Protein AF-A0A1V4JHA8-F1 (afdb_monomer_lite)

Sequence (174 aa):
MGDTGNPGGDGDMVVALGKPLSVELGPGLLGSIFDGIQRPLRDIARDTGGIYIPRGTNVPALPRHLDWDFVPSKDIRVGSHITGGDIYGTVMENSLLQHRIMVPPRSRGTVTYVAPPGHYSVTDVVLELEFQGQAEQLTMLQVWPVRQTRPVAEKLPACHPLLTGQRVLDALFP

Structure (mmCIF, N/CA/C/O backbone):
data_AF-A0A1V4JHA8-F1
#
_entry.id   AF-A0A1V4JHA8-F1
#
loop_
_atom_site.group_PDB
_atom_site.id
_atom_site.type_symbol
_atom_site.label_atom_id
_atom_site.label_alt_id
_atom_site.label_comp_id
_atom_site.label_asym_id
_atom_site.label_entity_id
_atom_site.label_seq_id
_atom_site.pdbx_PDB_ins_code
_atom_site.Cartn_x
_atom_site.Cartn_y
_atom_site.Cartn_z
_atom_site.occupancy
_atom_site.B_iso_or_equiv
_atom_site.auth_seq_id
_atom_site.auth_comp_id
_atom_site.auth_asym_id
_atom_site.auth_atom_id
_atom_site.pdbx_PDB_model_num
ATOM 1 N N . MET A 1 1 ? 17.314 8.139 -8.901 1.00 60.97 1 MET A N 1
ATOM 2 C CA . MET A 1 1 ? 18.390 7.133 -9.038 1.00 60.97 1 MET A CA 1
ATOM 3 C C . MET A 1 1 ? 18.604 6.821 -10.525 1.00 60.97 1 MET A C 1
ATOM 5 O O . MET A 1 1 ? 18.491 5.679 -10.940 1.00 60.97 1 MET A O 1
ATOM 9 N N . GLY A 1 2 ? 18.795 7.850 -11.355 1.00 59.22 2 GLY A N 1
ATOM 10 C CA . GLY A 1 2 ? 19.054 7.679 -12.789 1.00 59.22 2 GLY A CA 1
ATOM 11 C C . GLY A 1 2 ? 20.551 7.775 -13.064 1.00 59.22 2 GLY A C 1
ATOM 12 O O . GLY A 1 2 ? 21.283 8.303 -12.231 1.00 59.22 2 GLY A O 1
ATOM 13 N N . ASP A 1 3 ? 20.989 7.275 -14.214 1.00 52.69 3 ASP A N 1
ATOM 14 C CA . ASP A 1 3 ? 22.347 7.503 -14.709 1.00 52.69 3 ASP A CA 1
ATOM 15 C C . ASP A 1 3 ? 22.555 9.003 -14.977 1.00 52.69 3 ASP A C 1
ATOM 17 O O . ASP A 1 3 ? 21.743 9.631 -15.663 1.00 52.69 3 ASP A O 1
ATOM 21 N N . THR A 1 4 ? 23.616 9.574 -14.406 1.00 57.19 4 THR A N 1
ATOM 22 C CA . THR A 1 4 ? 23.928 11.006 -14.483 1.00 57.19 4 THR A CA 1
ATOM 23 C C . THR A 1 4 ? 24.362 11.445 -15.877 1.00 57.19 4 THR A C 1
ATOM 25 O O . THR A 1 4 ? 24.299 12.635 -16.165 1.00 57.19 4 THR A O 1
ATOM 28 N N . GLY A 1 5 ? 24.756 10.523 -16.767 1.00 63.41 5 GLY A N 1
ATOM 29 C CA . GLY A 1 5 ? 25.225 10.882 -18.109 1.00 63.41 5 GLY A CA 1
ATOM 30 C C . GLY A 1 5 ? 26.301 11.978 -18.089 1.00 63.41 5 GLY A C 1
ATOM 31 O O . GLY A 1 5 ? 27.098 12.037 -17.159 1.00 63.41 5 GLY A O 1
ATOM 32 N N . ASN A 1 6 ? 26.312 12.844 -19.109 1.00 53.62 6 ASN A N 1
ATOM 33 C CA . ASN A 1 6 ? 27.055 14.105 -19.071 1.00 53.62 6 ASN A CA 1
ATOM 34 C C . ASN A 1 6 ? 26.196 15.122 -18.294 1.00 53.62 6 ASN A C 1
ATOM 36 O O . ASN A 1 6 ? 25.199 15.574 -18.868 1.00 53.62 6 ASN A O 1
ATOM 40 N N . PRO A 1 7 ? 26.489 15.431 -17.014 1.00 55.44 7 PRO A N 1
ATOM 41 C CA . PRO A 1 7 ? 25.735 16.443 -16.285 1.00 55.44 7 PRO A CA 1
ATOM 42 C C . PRO A 1 7 ? 25.867 17.760 -17.051 1.00 55.44 7 PRO A C 1
ATOM 44 O O . PRO A 1 7 ? 26.970 18.161 -17.430 1.00 55.44 7 PRO A O 1
ATOM 47 N N . GLY A 1 8 ? 24.738 18.379 -17.373 1.00 50.88 8 GLY A N 1
ATOM 48 C CA . GLY A 1 8 ? 24.686 19.571 -18.204 1.00 50.88 8 GLY A CA 1
ATOM 49 C C . GLY A 1 8 ? 25.181 20.795 -17.446 1.00 50.88 8 GLY A C 1
ATOM 50 O O . GLY A 1 8 ? 24.378 21.630 -17.074 1.00 50.88 8 GLY A O 1
ATOM 51 N N . GLY A 1 9 ? 26.497 20.926 -17.270 1.00 59.56 9 GLY A N 1
ATOM 52 C CA . GLY A 1 9 ? 27.160 22.150 -16.811 1.00 59.56 9 GLY A CA 1
ATOM 53 C C . GLY A 1 9 ? 26.904 22.558 -15.352 1.00 59.56 9 GLY A C 1
ATOM 54 O O . GLY A 1 9 ? 25.972 22.109 -14.687 1.00 59.56 9 GLY A O 1
ATOM 55 N N . ASP A 1 10 ? 27.765 23.443 -14.849 1.00 57.38 10 ASP A N 1
ATOM 56 C CA . ASP A 1 10 ? 27.577 24.142 -13.575 1.00 57.38 10 ASP A CA 1
ATOM 57 C C . ASP A 1 10 ? 26.269 24.962 -13.631 1.00 57.38 10 ASP A C 1
ATOM 59 O O . ASP A 1 10 ? 26.246 26.067 -14.172 1.00 57.38 10 ASP A O 1
ATOM 63 N N . GLY A 1 11 ? 25.152 24.417 -13.131 1.00 68.25 11 GLY A N 1
ATOM 64 C CA . GLY A 1 11 ? 23.856 25.11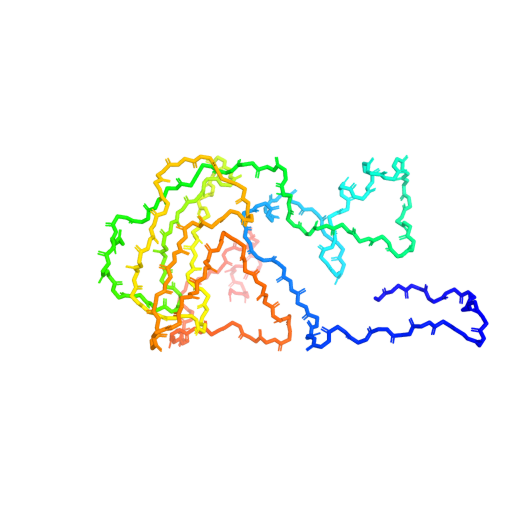3 -13.164 1.00 68.25 1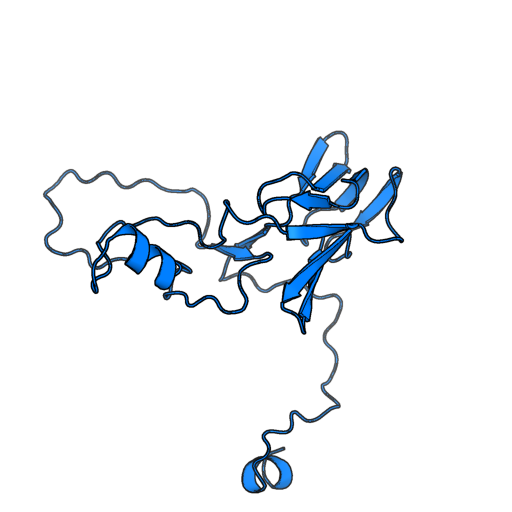1 GLY A CA 1
ATOM 65 C C . GLY A 1 11 ? 22.593 24.279 -12.915 1.00 68.25 11 GLY A C 1
ATOM 66 O O . GLY A 1 11 ? 21.532 24.866 -12.702 1.00 68.25 11 GLY A O 1
ATOM 67 N N . ASP A 1 12 ? 22.666 22.945 -12.908 1.00 74.06 12 ASP A N 1
ATOM 68 C CA . ASP A 1 12 ? 21.483 22.103 -12.678 1.00 74.06 12 ASP A CA 1
ATOM 69 C C . ASP A 1 12 ? 20.892 22.285 -11.262 1.00 74.06 12 ASP A C 1
ATOM 71 O O . ASP A 1 12 ? 21.564 22.110 -10.241 1.00 74.06 12 ASP A O 1
ATOM 75 N N . MET A 1 13 ? 19.598 22.622 -11.191 1.00 76.12 13 MET A N 1
ATOM 76 C CA . MET A 1 13 ? 18.896 22.847 -9.924 1.00 76.12 13 MET A CA 1
ATOM 77 C C . MET A 1 13 ? 18.574 21.531 -9.210 1.00 76.12 13 MET A C 1
ATOM 79 O O . MET A 1 13 ? 17.835 20.686 -9.716 1.00 76.12 13 MET A O 1
ATOM 83 N N . VAL A 1 14 ? 19.051 21.400 -7.972 1.00 79.31 14 VAL A N 1
ATOM 84 C CA . VAL A 1 14 ? 18.710 20.281 -7.087 1.00 79.31 14 VAL A CA 1
ATOM 85 C C . VAL A 1 14 ? 17.553 20.683 -6.176 1.00 79.31 14 VAL A C 1
ATOM 87 O O . VAL A 1 14 ? 17.687 21.577 -5.342 1.00 79.31 14 VAL A O 1
ATOM 90 N N . VAL A 1 15 ? 16.416 19.995 -6.304 1.00 81.19 15 VAL A N 1
ATOM 91 C CA . VAL A 1 15 ? 15.232 20.224 -5.461 1.00 81.19 15 VAL A CA 1
ATOM 92 C C . VAL A 1 15 ? 15.145 19.150 -4.379 1.00 81.19 15 VAL A C 1
ATOM 94 O O . VAL A 1 15 ? 15.009 17.960 -4.670 1.00 81.19 15 VAL A O 1
ATOM 97 N N . ALA A 1 16 ? 15.188 19.565 -3.113 1.00 81.56 16 ALA A N 1
ATOM 98 C CA . ALA A 1 16 ? 14.964 18.671 -1.983 1.00 81.56 16 ALA A CA 1
ATOM 99 C C . ALA A 1 16 ? 13.457 18.443 -1.771 1.00 81.56 16 ALA A C 1
ATOM 101 O O . ALA A 1 16 ? 12.715 19.372 -1.472 1.00 81.56 16 ALA A O 1
ATOM 102 N N . LEU A 1 17 ? 13.005 17.191 -1.876 1.00 80.50 17 LEU A N 1
ATOM 103 C CA . LEU A 1 17 ? 11.587 16.826 -1.724 1.00 80.50 17 LEU A CA 1
ATOM 104 C C . LEU A 1 17 ? 11.098 16.797 -0.262 1.00 80.50 17 LEU A C 1
ATOM 106 O O . LEU A 1 17 ? 9.916 16.565 -0.026 1.00 80.50 17 LEU A O 1
ATOM 110 N N . GLY A 1 18 ? 11.992 16.956 0.722 1.00 83.75 18 GLY A N 1
ATOM 111 C CA . GLY A 1 18 ? 11.655 16.979 2.155 1.00 83.75 18 GLY A CA 1
ATOM 112 C C . GLY A 1 18 ? 11.130 15.659 2.741 1.00 83.75 18 GLY A C 1
ATOM 113 O O . GLY A 1 18 ? 10.851 15.587 3.934 1.00 83.75 18 GLY A O 1
ATOM 114 N N . LYS A 1 19 ? 11.015 14.603 1.929 1.00 85.31 19 LYS A N 1
ATOM 115 C CA . LYS A 1 19 ? 10.531 13.274 2.321 1.00 85.31 19 LYS A CA 1
ATOM 116 C C . LYS A 1 19 ? 11.512 12.181 1.888 1.00 85.31 19 LYS A C 1
ATOM 118 O O . LYS A 1 19 ? 12.148 12.321 0.840 1.00 85.31 19 LYS A O 1
ATOM 123 N N . PRO A 1 20 ? 11.657 11.097 2.672 1.00 90.88 20 PRO A N 1
ATOM 124 C CA 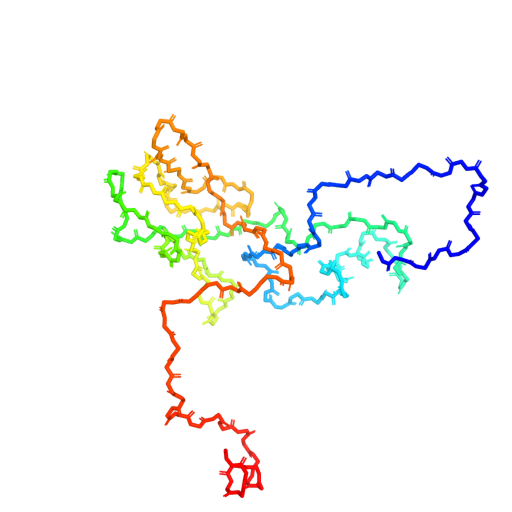. PRO A 1 20 ? 12.497 9.972 2.287 1.00 90.88 20 PRO A CA 1
ATOM 125 C C . PRO A 1 20 ? 11.920 9.251 1.064 1.00 90.88 20 PRO A C 1
ATOM 127 O O . PRO A 1 20 ? 10.732 9.374 0.748 1.00 90.88 20 PRO A O 1
ATOM 130 N N . LEU A 1 21 ? 12.754 8.432 0.416 1.00 91.75 21 LEU A N 1
ATOM 131 C CA . LEU A 1 21 ? 12.291 7.509 -0.617 1.00 91.75 21 LEU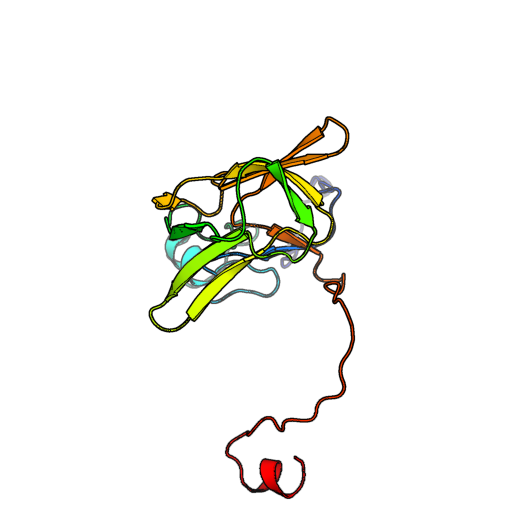 A CA 1
ATOM 132 C C . LEU A 1 21 ? 11.158 6.639 -0.054 1.00 91.75 21 LEU A C 1
ATOM 134 O O . LEU A 1 21 ? 11.324 5.955 0.961 1.00 91.75 21 LEU A O 1
ATOM 138 N N . SER A 1 22 ? 10.007 6.706 -0.710 1.00 94.00 22 SER A N 1
ATOM 139 C CA . SER A 1 22 ? 8.763 6.085 -0.271 1.00 94.00 22 SER A CA 1
ATOM 140 C C . SER A 1 22 ? 8.078 5.417 -1.454 1.00 94.00 22 SER A C 1
ATOM 142 O O . SER A 1 22 ? 8.328 5.794 -2.597 1.00 94.00 22 SER A O 1
ATOM 144 N N . VAL A 1 23 ? 7.228 4.444 -1.158 1.00 95.62 23 VAL A N 1
ATOM 145 C CA . VAL A 1 23 ? 6.427 3.701 -2.134 1.00 95.62 23 VAL A CA 1
ATOM 146 C C . VAL A 1 23 ? 4.945 3.953 -1.911 1.00 95.62 23 VAL A C 1
ATOM 148 O O . VAL A 1 23 ? 4.518 4.201 -0.782 1.00 95.62 23 VAL A O 1
ATOM 151 N N . GLU A 1 24 ? 4.169 3.883 -2.984 1.00 95.94 24 GLU A N 1
ATOM 152 C CA . GLU A 1 24 ? 2.709 3.918 -2.954 1.00 95.94 24 GLU A CA 1
ATOM 153 C C . GLU A 1 24 ? 2.173 2.501 -2.736 1.00 95.94 24 GLU A C 1
ATOM 155 O O . GLU A 1 24 ? 2.584 1.559 -3.411 1.00 95.94 24 GLU A O 1
ATOM 160 N N . LEU A 1 25 ? 1.264 2.330 -1.783 1.00 96.44 25 LEU A N 1
ATOM 161 C CA . LEU A 1 25 ? 0.607 1.061 -1.492 1.00 96.44 25 LEU A CA 1
ATOM 162 C C . LEU A 1 25 ? -0.899 1.239 -1.668 1.00 96.44 25 LEU A C 1
ATOM 164 O O . LEU A 1 25 ? -1.467 2.197 -1.145 1.00 96.44 25 LEU A O 1
ATOM 168 N N . GLY A 1 26 ? -1.535 0.308 -2.369 1.00 95.56 26 GLY A N 1
ATOM 169 C CA . GLY A 1 26 ? -2.966 0.327 -2.653 1.00 95.56 26 GLY A CA 1
ATOM 170 C C . GLY A 1 26 ? -3.328 -0.659 -3.768 1.00 95.56 26 GLY A C 1
ATOM 171 O O . GLY A 1 26 ? -2.453 -1.410 -4.217 1.00 95.56 26 GLY A O 1
ATOM 172 N N . PRO A 1 27 ? -4.594 -0.673 -4.213 1.00 95.25 27 PRO A N 1
ATOM 173 C CA . PRO A 1 27 ? -5.042 -1.486 -5.342 1.00 95.25 27 PRO A CA 1
ATOM 174 C C . PRO A 1 27 ? -4.320 -1.115 -6.648 1.00 95.25 27 PRO A C 1
ATOM 176 O O . PRO A 1 27 ? -4.099 0.064 -6.928 1.00 95.25 27 PRO A O 1
ATOM 179 N N . GLY A 1 28 ? -3.953 -2.116 -7.453 1.00 92.31 28 GLY A N 1
ATOM 180 C CA . GLY A 1 28 ? -3.229 -1.959 -8.722 1.00 92.31 28 GLY A CA 1
ATOM 181 C C . GLY A 1 28 ? -1.750 -2.361 -8.665 1.00 92.31 28 GLY A C 1
ATOM 182 O O . GLY A 1 28 ? -1.037 -2.241 -9.667 1.00 92.31 28 GLY A O 1
ATOM 183 N N . LEU A 1 29 ? -1.274 -2.855 -7.516 1.00 93.06 29 LEU A N 1
ATOM 184 C CA . LEU A 1 29 ? 0.074 -3.413 -7.383 1.00 93.06 29 LEU A CA 1
ATOM 185 C C . LEU A 1 29 ? 0.171 -4.825 -7.967 1.00 93.06 29 LEU A C 1
ATOM 187 O O . LEU A 1 29 ? 1.205 -5.186 -8.532 1.00 93.06 29 LEU A O 1
ATOM 191 N N . LEU A 1 30 ? -0.869 -5.645 -7.811 1.00 91.19 30 LEU A N 1
ATOM 192 C CA . LEU A 1 30 ? -0.837 -7.042 -8.230 1.00 91.19 30 LEU A CA 1
ATOM 193 C C . LEU A 1 30 ? -0.934 -7.152 -9.754 1.00 91.19 30 LEU A C 1
ATOM 195 O O . LEU A 1 30 ? -1.810 -6.574 -10.388 1.00 91.19 30 LEU A O 1
ATOM 199 N N . GLY A 1 31 ? -0.025 -7.927 -10.352 1.00 85.31 31 GLY A N 1
ATOM 200 C CA . GLY A 1 31 ? 0.070 -8.086 -11.810 1.00 85.31 31 GLY A CA 1
ATOM 201 C C . GLY A 1 31 ? 0.833 -6.962 -12.527 1.00 85.31 31 GLY A C 1
ATOM 202 O O . GLY A 1 31 ? 1.082 -7.068 -13.731 1.00 85.31 31 GLY A O 1
ATOM 203 N N . SER A 1 32 ? 1.251 -5.927 -11.796 1.00 91.12 32 SER A N 1
ATOM 204 C CA . SER A 1 32 ? 2.107 -4.850 -12.294 1.00 91.12 32 SER A CA 1
ATOM 205 C C . SER A 1 32 ? 3.592 -5.213 -12.165 1.00 91.12 32 SER A C 1
ATOM 207 O O . SER A 1 32 ? 4.000 -5.943 -11.262 1.00 91.12 32 SER A O 1
ATOM 209 N N . ILE A 1 33 ? 4.417 -4.709 -13.088 1.00 93.69 33 ILE A N 1
ATOM 210 C CA . ILE A 1 33 ? 5.874 -4.912 -13.091 1.00 93.69 33 ILE A CA 1
ATOM 211 C C . ILE A 1 33 ? 6.537 -3.560 -12.859 1.00 93.69 33 ILE A C 1
ATOM 213 O O . ILE A 1 33 ? 6.298 -2.620 -13.620 1.00 93.69 33 ILE A O 1
ATOM 217 N N . PHE A 1 34 ? 7.388 -3.484 -11.840 1.00 94.19 34 PHE A N 1
ATOM 218 C CA . PHE A 1 34 ? 8.019 -2.248 -11.394 1.00 94.19 34 PHE A CA 1
ATOM 219 C C . PHE A 1 34 ? 9.541 -2.290 -11.532 1.00 94.19 34 PHE A C 1
ATOM 221 O O . PHE A 1 34 ? 10.153 -3.356 -11.475 1.00 94.19 34 PHE A O 1
ATOM 228 N N . ASP A 1 35 ? 10.153 -1.116 -11.674 1.00 92.12 35 ASP A N 1
ATOM 229 C CA . ASP A 1 35 ? 11.598 -0.946 -11.513 1.00 92.12 35 ASP A CA 1
ATOM 230 C C . ASP A 1 35 ? 12.010 -0.766 -10.033 1.00 92.12 35 ASP A C 1
ATOM 232 O O . ASP A 1 35 ? 11.186 -0.797 -9.117 1.00 92.12 35 ASP A O 1
ATOM 236 N N . GLY A 1 36 ? 13.305 -0.541 -9.782 1.00 90.56 36 GLY A N 1
ATOM 237 C CA . GLY A 1 36 ? 13.856 -0.392 -8.427 1.00 90.56 36 GLY A CA 1
ATOM 238 C C . GLY A 1 36 ? 13.389 0.844 -7.641 1.00 90.56 36 GLY A C 1
ATOM 239 O O . GLY A 1 36 ? 13.735 0.970 -6.468 1.00 90.56 36 GLY A O 1
ATOM 240 N N . ILE A 1 37 ? 12.628 1.755 -8.256 1.00 90.94 37 ILE A N 1
ATOM 241 C CA . ILE A 1 37 ? 12.022 2.920 -7.592 1.00 90.94 37 ILE A CA 1
ATOM 242 C C . ILE A 1 37 ? 10.496 2.959 -7.765 1.00 90.94 37 ILE A C 1
ATOM 244 O O . ILE A 1 37 ? 9.891 4.015 -7.603 1.00 90.94 37 ILE A O 1
ATOM 248 N N . GLN A 1 38 ? 9.884 1.804 -8.044 1.00 94.19 38 GLN A N 1
ATOM 249 C CA . GLN A 1 38 ? 8.438 1.605 -8.146 1.00 94.19 38 GLN A CA 1
ATOM 250 C C . GLN A 1 38 ? 7.750 2.295 -9.338 1.00 94.19 38 GLN A C 1
ATOM 252 O O . GLN A 1 38 ? 6.575 2.645 -9.263 1.00 94.19 38 GLN A O 1
ATOM 257 N N . ARG A 1 39 ? 8.433 2.460 -10.475 1.00 93.56 39 ARG A N 1
ATOM 258 C CA . ARG A 1 39 ? 7.776 2.934 -11.704 1.00 93.56 39 ARG A CA 1
ATOM 259 C C . ARG A 1 39 ? 7.242 1.760 -12.532 1.00 93.56 39 ARG A C 1
ATOM 261 O O . ARG A 1 39 ? 7.994 0.804 -12.749 1.00 93.56 39 ARG A O 1
ATOM 268 N N . PRO A 1 40 ? 5.989 1.811 -13.014 1.00 94.50 40 PRO A N 1
ATOM 269 C CA . PRO A 1 40 ? 5.386 0.719 -13.770 1.00 94.50 40 PRO A CA 1
ATOM 270 C C . PRO A 1 40 ? 5.981 0.635 -15.181 1.00 94.50 40 PRO A C 1
ATOM 272 O O . PRO A 1 40 ? 5.798 1.519 -16.018 1.00 94.50 40 PRO A O 1
ATOM 275 N N . LEU A 1 41 ? 6.691 -0.458 -15.469 1.00 93.19 41 LEU A N 1
ATOM 276 C CA . LEU A 1 41 ? 7.426 -0.637 -16.727 1.00 93.19 41 LEU A CA 1
ATOM 277 C C . LEU A 1 41 ? 6.506 -0.709 -17.950 1.00 93.19 41 LEU A C 1
ATOM 279 O O . LEU A 1 41 ? 6.862 -0.221 -19.022 1.00 93.19 41 LEU A O 1
ATOM 283 N N . ARG A 1 42 ? 5.313 -1.294 -17.791 1.00 91.81 42 ARG A N 1
ATOM 284 C CA . ARG A 1 42 ? 4.319 -1.396 -18.870 1.00 91.81 42 ARG A CA 1
ATOM 285 C C . ARG A 1 42 ? 3.754 -0.033 -19.252 1.00 91.81 42 ARG A C 1
ATOM 287 O O . ARG A 1 42 ? 3.569 0.228 -20.438 1.00 91.81 42 ARG A O 1
ATOM 294 N N . ASP A 1 43 ? 3.516 0.823 -18.265 1.00 91.50 43 ASP A N 1
ATOM 295 C CA . ASP A 1 43 ? 2.980 2.160 -18.505 1.00 91.50 43 ASP A CA 1
ATOM 296 C C . ASP A 1 43 ? 4.053 3.049 -19.134 1.00 91.50 43 ASP A C 1
ATOM 298 O O . ASP A 1 43 ? 3.783 3.679 -20.148 1.00 91.50 43 ASP A O 1
ATOM 302 N N . ILE A 1 44 ? 5.303 2.984 -18.654 1.00 92.25 44 ILE A N 1
ATOM 303 C CA . ILE A 1 44 ? 6.430 3.680 -19.296 1.00 92.25 44 ILE A CA 1
ATOM 304 C C . ILE A 1 44 ? 6.567 3.273 -20.770 1.00 92.25 44 ILE A C 1
ATOM 306 O O . ILE A 1 44 ? 6.717 4.133 -21.637 1.00 92.25 44 ILE A O 1
ATOM 310 N N . ALA A 1 45 ? 6.525 1.972 -21.073 1.00 92.31 45 ALA A N 1
ATOM 311 C CA . ALA A 1 45 ? 6.653 1.485 -22.446 1.00 92.31 45 ALA A CA 1
ATOM 312 C C . ALA A 1 45 ? 5.504 1.982 -23.339 1.00 92.31 45 ALA A C 1
ATOM 314 O O . ALA A 1 45 ? 5.734 2.375 -24.482 1.00 92.31 45 ALA A O 1
ATOM 315 N N . ARG A 1 46 ? 4.273 2.012 -22.810 1.00 90.88 46 ARG A N 1
ATOM 316 C CA . ARG A 1 46 ? 3.097 2.519 -23.527 1.00 90.88 46 ARG A CA 1
ATOM 317 C C . ARG A 1 46 ? 3.182 4.026 -23.768 1.00 90.88 46 ARG A C 1
ATOM 319 O O . ARG A 1 46 ? 2.920 4.461 -24.883 1.00 90.88 46 ARG A O 1
ATOM 326 N N . ASP A 1 47 ? 3.571 4.793 -22.756 1.00 89.62 47 ASP A N 1
ATOM 327 C CA . ASP A 1 47 ? 3.612 6.257 -22.819 1.00 89.62 47 ASP A CA 1
ATOM 328 C C . ASP A 1 47 ? 4.746 6.760 -23.723 1.00 89.62 47 ASP A C 1
ATOM 330 O O . ASP A 1 47 ? 4.623 7.795 -24.374 1.00 89.62 47 ASP A O 1
ATOM 334 N N . THR A 1 48 ? 5.857 6.023 -23.783 1.00 89.50 48 THR A N 1
ATOM 335 C CA . THR A 1 48 ? 7.033 6.399 -24.585 1.00 89.50 48 THR A CA 1
ATOM 336 C C . THR A 1 48 ? 7.031 5.789 -25.986 1.00 89.50 48 THR A C 1
ATOM 338 O O . THR A 1 48 ? 7.759 6.267 -26.854 1.00 89.50 48 THR A O 1
ATOM 341 N N . GLY A 1 49 ? 6.244 4.731 -26.218 1.00 89.69 49 GLY A N 1
ATOM 342 C CA . GLY A 1 49 ? 6.197 3.997 -27.486 1.00 89.69 49 GLY A CA 1
ATOM 343 C C . GLY A 1 49 ? 7.503 3.276 -27.845 1.00 89.69 49 GLY A C 1
ATOM 344 O O . GLY A 1 49 ? 7.672 2.844 -28.984 1.00 89.69 49 GLY A O 1
ATOM 345 N N . GLY A 1 50 ? 8.442 3.169 -26.899 1.00 88.56 50 GLY A N 1
ATOM 346 C CA . GLY A 1 50 ? 9.785 2.641 -27.112 1.00 88.56 50 GLY A CA 1
ATOM 347 C C . GLY A 1 50 ? 10.141 1.486 -26.177 1.00 88.56 50 GLY A C 1
ATOM 348 O O . GLY A 1 50 ? 9.441 1.181 -25.216 1.00 88.56 50 GLY A O 1
ATOM 349 N N . ILE A 1 51 ? 11.277 0.847 -26.462 1.00 90.19 51 ILE A N 1
ATOM 350 C CA . ILE A 1 51 ? 11.838 -0.247 -25.646 1.00 90.19 51 ILE A CA 1
ATOM 351 C C . ILE A 1 51 ? 12.797 0.244 -24.550 1.00 90.19 51 ILE A C 1
ATOM 353 O O . ILE A 1 51 ? 13.230 -0.538 -23.706 1.00 90.19 51 ILE A O 1
ATOM 357 N N . TYR A 1 52 ? 13.156 1.529 -24.576 1.00 89.44 52 TYR A N 1
ATOM 358 C CA . TYR A 1 52 ? 14.084 2.148 -23.634 1.00 89.44 52 TYR A CA 1
ATOM 359 C C . TYR A 1 52 ? 13.329 3.012 -22.627 1.00 89.44 52 TYR A C 1
ATOM 361 O O . TYR A 1 52 ? 12.359 3.673 -22.980 1.00 89.44 52 TYR A O 1
ATOM 369 N N . ILE A 1 53 ? 13.816 3.051 -21.387 1.00 88.81 53 ILE A N 1
ATOM 370 C CA . ILE A 1 53 ? 13.279 3.917 -20.332 1.00 88.81 53 ILE A CA 1
ATOM 371 C C . ILE A 1 53 ? 13.965 5.285 -20.442 1.00 88.81 53 ILE A C 1
ATOM 373 O O . ILE A 1 53 ? 15.177 5.362 -20.205 1.00 88.81 53 ILE A O 1
ATOM 377 N N . PRO A 1 54 ? 13.244 6.373 -20.768 1.00 87.75 54 PRO A N 1
ATOM 378 C CA . PRO A 1 54 ? 13.849 7.694 -20.827 1.00 87.75 54 PRO A CA 1
ATOM 379 C C . PRO A 1 54 ? 14.328 8.154 -19.445 1.00 87.75 54 PRO A C 1
ATOM 381 O O . PRO A 1 54 ? 13.781 7.802 -18.392 1.00 87.75 54 PRO A O 1
ATOM 384 N N . ARG A 1 55 ? 15.385 8.969 -19.433 1.00 83.69 55 ARG A N 1
ATOM 385 C CA . ARG A 1 55 ? 15.867 9.591 -18.196 1.00 83.69 55 ARG A CA 1
ATOM 386 C C . ARG A 1 55 ? 14.868 10.657 -17.742 1.00 83.69 55 ARG A C 1
ATOM 388 O O . ARG A 1 55 ? 14.327 11.393 -18.558 1.00 83.69 55 ARG A O 1
ATOM 395 N N . GLY A 1 56 ? 14.628 10.733 -16.435 1.00 81.56 56 GLY A N 1
ATOM 396 C CA . GLY A 1 56 ? 13.709 11.717 -15.849 1.00 81.56 56 GLY A CA 1
ATOM 397 C C . GLY A 1 56 ? 12.219 11.373 -15.960 1.00 81.56 56 GLY A C 1
ATOM 398 O O . GLY A 1 56 ? 11.401 12.138 -15.460 1.00 81.56 56 GLY A O 1
ATOM 399 N N . THR A 1 57 ? 11.844 10.230 -16.547 1.00 85.56 57 THR A N 1
ATOM 400 C CA . THR A 1 57 ? 10.435 9.819 -16.617 1.00 85.56 57 THR A CA 1
ATOM 401 C C . THR A 1 57 ? 9.851 9.606 -15.220 1.00 85.56 57 THR A C 1
ATOM 403 O O . THR A 1 57 ? 10.368 8.800 -14.434 1.00 85.56 57 THR A O 1
ATOM 406 N N . ASN A 1 58 ? 8.749 10.306 -14.950 1.00 86.44 58 ASN A N 1
ATOM 407 C CA . ASN A 1 58 ? 7.980 10.232 -13.717 1.00 86.44 58 ASN A CA 1
ATOM 408 C C . ASN A 1 58 ? 6.552 9.768 -14.041 1.00 86.44 58 ASN A C 1
ATOM 410 O O . ASN A 1 58 ? 5.753 10.549 -14.551 1.00 86.44 58 ASN A O 1
ATOM 414 N N . VAL A 1 59 ? 6.262 8.492 -13.779 1.00 90.31 59 VAL A N 1
ATOM 415 C CA . VAL A 1 59 ? 4.929 7.888 -13.939 1.00 90.31 59 VAL A CA 1
ATOM 416 C C . VAL A 1 59 ? 4.436 7.476 -12.551 1.00 90.31 59 VAL A C 1
ATOM 418 O O . VAL A 1 59 ? 5.239 6.914 -11.797 1.00 90.31 59 VAL A O 1
ATOM 421 N N . PRO A 1 60 ? 3.163 7.737 -12.192 1.00 92.75 60 PRO A N 1
ATOM 422 C CA . PRO A 1 60 ? 2.582 7.256 -10.940 1.00 92.75 60 PRO A CA 1
ATOM 423 C C . PRO A 1 60 ? 2.739 5.740 -10.787 1.00 92.75 60 PRO A C 1
ATOM 425 O O . PRO A 1 60 ? 2.595 5.007 -11.761 1.00 92.75 60 PRO A O 1
ATOM 428 N N . ALA A 1 61 ? 3.011 5.266 -9.568 1.00 93.69 61 ALA A N 1
ATOM 429 C CA . ALA A 1 61 ? 3.166 3.834 -9.313 1.00 93.69 61 ALA A CA 1
ATOM 430 C C . ALA A 1 61 ? 1.834 3.089 -9.465 1.00 93.69 61 ALA A C 1
ATOM 432 O O . ALA A 1 61 ? 1.788 1.989 -10.010 1.00 93.69 61 ALA A O 1
ATOM 433 N N . LEU A 1 62 ? 0.750 3.707 -8.992 1.00 94.44 62 LEU A N 1
ATOM 434 C CA . LEU A 1 62 ? -0.600 3.168 -9.102 1.00 94.44 62 LEU A CA 1
ATOM 435 C C . LEU A 1 62 ? -1.407 3.887 -10.191 1.00 94.44 62 LEU A C 1
ATOM 437 O O . LEU A 1 62 ? -1.341 5.120 -10.286 1.00 94.44 62 LEU A O 1
ATOM 441 N N . PRO A 1 63 ? -2.193 3.147 -10.995 1.00 91.69 63 PRO A N 1
ATOM 442 C CA . PRO A 1 63 ? -2.975 3.718 -12.082 1.00 91.69 63 PRO A CA 1
ATOM 443 C C . PRO A 1 63 ? -4.114 4.579 -11.527 1.00 91.69 63 PRO A C 1
ATOM 445 O O . PRO A 1 63 ? -5.033 4.084 -10.884 1.00 91.69 63 PRO A O 1
ATOM 448 N N . ARG A 1 64 ? -4.067 5.888 -11.797 1.00 93.12 64 ARG A N 1
ATOM 449 C CA . ARG A 1 64 ? -5.067 6.858 -11.298 1.00 93.12 64 ARG A CA 1
ATOM 450 C C . ARG A 1 64 ? -6.342 6.928 -12.135 1.00 93.12 64 ARG A C 1
ATOM 452 O O . ARG A 1 64 ? -7.309 7.548 -11.722 1.00 93.12 64 ARG A O 1
ATOM 459 N N . HIS A 1 65 ? -6.310 6.314 -13.311 1.00 90.62 65 HIS A N 1
ATOM 460 C CA . HIS A 1 65 ? -7.411 6.272 -14.270 1.00 90.62 65 HIS A CA 1
ATOM 461 C C . HIS A 1 65 ? -8.291 5.024 -14.115 1.00 90.62 65 HIS A C 1
ATOM 463 O O . HIS A 1 65 ? -9.254 4.881 -14.860 1.00 90.62 65 HIS A O 1
ATOM 469 N N . LEU A 1 66 ? -7.908 4.087 -13.241 1.00 92.81 66 LEU A N 1
ATOM 470 C CA . LEU A 1 66 ? -8.692 2.888 -12.973 1.00 92.81 66 LEU A CA 1
ATOM 471 C C . LEU A 1 66 ? -9.553 3.112 -11.743 1.00 92.81 66 LEU A C 1
ATOM 473 O O . LEU A 1 66 ? -9.045 3.532 -10.700 1.00 92.81 66 LEU A O 1
ATOM 477 N N . ASP A 1 67 ? -10.818 2.736 -11.879 1.00 95.56 67 ASP A N 1
ATOM 478 C CA . ASP A 1 67 ? -11.761 2.718 -10.779 1.00 95.56 67 ASP A CA 1
ATOM 479 C C . ASP A 1 67 ? -11.899 1.303 -10.227 1.00 95.56 67 ASP A C 1
ATOM 481 O O . ASP A 1 67 ? -11.934 0.306 -10.956 1.00 95.56 67 ASP A O 1
ATOM 485 N N . TRP A 1 68 ? -12.002 1.233 -8.911 1.00 96.56 68 TRP A N 1
ATOM 486 C CA . TRP A 1 68 ? -12.088 0.009 -8.143 1.00 96.56 68 TRP A CA 1
ATOM 487 C C . TRP A 1 68 ? -13.439 -0.066 -7.447 1.00 96.56 68 TRP A C 1
ATOM 489 O O . TRP A 1 68 ? -13.913 0.933 -6.914 1.00 96.56 68 TRP A O 1
ATOM 499 N N . ASP A 1 69 ? -14.048 -1.252 -7.441 1.00 96.50 69 ASP A N 1
ATOM 500 C CA . ASP A 1 69 ? -15.277 -1.512 -6.686 1.00 96.50 69 ASP A CA 1
ATOM 501 C C . ASP A 1 69 ? -14.951 -1.592 -5.188 1.00 96.50 69 ASP A C 1
ATOM 503 O O . ASP A 1 69 ? -14.442 -2.600 -4.685 1.00 96.50 69 ASP A O 1
ATOM 507 N N . PHE A 1 70 ? -15.153 -0.471 -4.501 1.00 97.75 70 PHE A N 1
ATOM 508 C CA . PHE A 1 70 ? -14.915 -0.308 -3.079 1.00 97.75 70 PHE A CA 1
ATOM 509 C C . PHE A 1 70 ? -16.152 -0.719 -2.292 1.00 97.75 70 PHE A C 1
ATOM 511 O O . PHE A 1 70 ? -17.255 -0.223 -2.516 1.00 97.75 70 PHE A O 1
ATOM 518 N N . VAL A 1 71 ? -15.943 -1.573 -1.294 1.00 97.31 71 VAL A N 1
ATOM 519 C CA . VAL A 1 71 ? -16.972 -1.985 -0.340 1.00 97.31 71 VAL A CA 1
ATOM 520 C C . VAL A 1 71 ? -16.514 -1.604 1.069 1.00 97.31 71 VAL A C 1
ATOM 522 O O . VAL A 1 71 ? -15.520 -2.171 1.541 1.00 97.31 71 VAL A O 1
ATOM 525 N N . PRO A 1 72 ? -17.201 -0.679 1.767 1.00 96.75 72 PRO A N 1
ATOM 526 C CA . PRO A 1 72 ? -16.835 -0.298 3.127 1.00 96.75 72 PRO A CA 1
ATOM 527 C C . PRO A 1 72 ? -17.019 -1.466 4.105 1.00 96.75 72 PRO A C 1
ATOM 529 O O . PRO A 1 72 ? -17.890 -2.325 3.933 1.00 96.75 72 PRO A O 1
ATOM 532 N N . SER A 1 73 ? -16.193 -1.503 5.151 1.00 95.00 73 SER A N 1
ATOM 533 C CA . SER A 1 73 ? -16.298 -2.521 6.200 1.00 95.00 73 SER A CA 1
ATOM 534 C C . SER A 1 73 ? -17.602 -2.360 6.983 1.00 95.00 73 SER A C 1
ATOM 536 O O . SER A 1 73 ? -17.960 -1.255 7.387 1.00 95.00 73 SER A O 1
ATOM 538 N N . LYS A 1 74 ? -18.294 -3.474 7.253 1.00 90.81 74 LYS A N 1
ATOM 539 C CA . LYS A 1 74 ? -19.563 -3.478 8.008 1.00 90.81 74 LYS A CA 1
ATOM 540 C C . LYS A 1 74 ? -19.401 -3.003 9.452 1.00 90.81 74 LYS A C 1
ATOM 542 O O . LYS A 1 74 ? -20.367 -2.537 10.050 1.00 90.81 74 LYS A O 1
ATOM 547 N N . ASP A 1 75 ? -18.194 -3.123 9.993 1.00 89.12 75 ASP A N 1
ATOM 548 C CA . ASP A 1 75 ? -17.882 -2.773 11.379 1.00 89.12 75 ASP A CA 1
ATOM 549 C C . ASP A 1 75 ? -17.657 -1.262 11.566 1.00 89.12 75 ASP A C 1
ATOM 551 O O . ASP A 1 75 ? -17.572 -0.771 12.695 1.00 89.12 75 ASP A O 1
ATOM 555 N N . ILE A 1 76 ? -17.590 -0.502 10.466 1.00 91.94 76 ILE A N 1
ATOM 556 C CA . ILE A 1 76 ? -17.330 0.934 10.489 1.00 91.94 76 ILE A CA 1
ATOM 557 C C . ILE A 1 76 ? -18.581 1.715 10.109 1.00 91.94 76 ILE A C 1
ATOM 559 O O . ILE A 1 76 ? -19.225 1.483 9.090 1.00 91.94 76 ILE A O 1
ATOM 563 N N . ARG A 1 77 ? -18.890 2.707 10.940 1.00 92.75 77 ARG A N 1
ATOM 564 C CA . ARG A 1 77 ? -19.942 3.696 10.724 1.00 92.75 77 ARG A CA 1
ATOM 565 C C . ARG A 1 77 ? -19.455 5.056 11.198 1.00 92.75 77 ARG A C 1
ATOM 567 O O . ARG A 1 77 ? -18.493 5.146 11.961 1.00 92.75 77 ARG A O 1
ATOM 574 N N . VAL A 1 78 ? -20.151 6.108 10.784 1.00 95.44 78 VAL A N 1
ATOM 575 C CA . VAL A 1 78 ? -19.928 7.456 11.316 1.00 95.44 78 VAL A CA 1
ATOM 576 C C . VAL A 1 78 ? -20.066 7.425 12.844 1.00 95.44 78 VAL A C 1
ATOM 578 O O . VAL A 1 78 ? -21.011 6.841 13.380 1.00 95.44 78 VAL A O 1
ATOM 581 N N . GLY A 1 79 ? -19.089 8.002 13.540 1.00 94.56 79 GLY A N 1
ATOM 582 C CA . GLY A 1 79 ? -18.961 7.981 14.996 1.00 94.56 79 GLY A CA 1
ATOM 583 C C . GLY A 1 79 ? -18.160 6.804 15.568 1.00 94.56 79 GLY A C 1
ATOM 584 O O . GLY A 1 79 ? -17.880 6.808 16.764 1.00 94.56 79 GLY A O 1
ATOM 585 N N . SER A 1 80 ? -17.767 5.806 14.767 1.00 94.50 80 SER A N 1
ATOM 586 C CA . SER A 1 80 ? -16.886 4.727 15.240 1.00 94.50 80 SER A CA 1
ATOM 587 C C . SER A 1 80 ? -15.468 5.242 15.500 1.00 94.50 80 SER A C 1
ATOM 589 O O . SER A 1 80 ? -14.943 6.051 14.736 1.00 94.50 80 SER A O 1
ATOM 591 N N . HIS A 1 81 ? -14.824 4.731 16.550 1.00 95.31 81 HIS A N 1
ATOM 592 C CA . HIS A 1 81 ? -13.400 4.953 16.799 1.00 95.31 81 HIS A CA 1
ATOM 593 C C . HIS A 1 81 ? -12.574 3.900 16.073 1.00 95.31 81 HIS A C 1
ATOM 595 O O . HIS A 1 81 ? -12.849 2.710 16.219 1.00 95.31 81 HIS A O 1
ATOM 601 N N . ILE A 1 82 ? -11.562 4.340 15.328 1.00 96.06 82 ILE A N 1
ATOM 602 C CA . ILE A 1 82 ? -10.659 3.449 14.598 1.00 96.06 82 ILE A CA 1
ATOM 603 C C . ILE A 1 82 ? -9.203 3.873 14.787 1.00 96.06 82 ILE A C 1
ATOM 605 O O . ILE A 1 82 ? -8.895 5.038 15.069 1.00 96.06 82 ILE A O 1
ATOM 609 N N . THR A 1 83 ? -8.296 2.917 14.631 1.00 95.81 83 THR A N 1
ATOM 610 C CA . THR A 1 83 ? -6.854 3.098 14.796 1.00 95.81 83 THR A CA 1
ATOM 611 C C . THR A 1 83 ? -6.077 2.521 13.614 1.00 95.81 83 THR A C 1
ATOM 613 O O . THR A 1 83 ? -6.602 1.792 12.773 1.00 95.81 83 THR A O 1
ATOM 616 N N . GLY A 1 84 ? -4.791 2.858 13.539 1.00 96.19 84 GLY A N 1
ATOM 617 C CA . GLY A 1 84 ? -3.891 2.369 12.505 1.00 96.19 84 GLY A CA 1
ATOM 618 C C . GLY A 1 84 ? -3.861 0.841 12.430 1.00 96.19 84 GLY A C 1
ATOM 619 O O . GLY A 1 84 ? -3.635 0.167 13.433 1.00 96.19 84 GLY A O 1
ATOM 620 N N . GLY A 1 85 ? -4.040 0.308 11.220 1.00 95.56 85 GLY A N 1
ATOM 621 C CA . GLY A 1 85 ? -4.135 -1.129 10.952 1.00 95.56 85 GLY A CA 1
ATOM 622 C C . GLY A 1 85 ? -5.564 -1.668 10.839 1.00 95.56 85 GLY A C 1
ATOM 623 O O . GLY A 1 85 ? -5.733 -2.745 10.270 1.00 95.56 85 GLY A O 1
ATOM 624 N N . ASP A 1 86 ? -6.578 -0.924 11.291 1.00 96.12 86 ASP A N 1
ATOM 625 C CA . ASP A 1 86 ? -7.976 -1.334 11.137 1.00 96.12 86 ASP A CA 1
ATOM 626 C C . ASP A 1 86 ? -8.382 -1.353 9.658 1.00 96.12 86 ASP A C 1
ATOM 628 O O . ASP A 1 86 ? -7.973 -0.498 8.868 1.00 96.12 86 ASP A O 1
ATOM 632 N N . ILE A 1 87 ? -9.196 -2.335 9.270 1.00 96.94 87 ILE A N 1
ATOM 633 C CA . ILE A 1 87 ? -9.685 -2.486 7.895 1.00 96.94 87 ILE A CA 1
ATOM 634 C C . ILE A 1 87 ? -10.961 -1.668 7.744 1.00 96.94 87 ILE A C 1
ATOM 636 O O . ILE A 1 87 ? -11.964 -1.970 8.392 1.00 96.94 87 ILE A O 1
ATOM 640 N N . TYR A 1 88 ? -10.943 -0.680 6.851 1.00 95.88 88 TYR A N 1
ATOM 641 C CA . TYR A 1 88 ? -12.101 0.183 6.624 1.00 95.88 88 TYR A CA 1
ATOM 642 C C . TYR A 1 88 ? -12.849 -0.074 5.325 1.00 95.88 88 TYR A C 1
ATOM 644 O O . TYR A 1 88 ? -13.981 0.378 5.161 1.00 95.88 88 TYR A O 1
ATOM 652 N N . GLY A 1 89 ? -12.273 -0.869 4.435 1.00 96.50 89 GLY A N 1
ATOM 653 C CA . GLY A 1 89 ? -12.968 -1.333 3.253 1.00 96.50 89 GLY A CA 1
ATOM 654 C C . GLY A 1 89 ? -12.194 -2.412 2.532 1.00 96.50 89 GLY A C 1
ATOM 655 O O . GLY A 1 89 ? -11.093 -2.805 2.923 1.00 96.50 89 GLY A O 1
ATOM 656 N N . THR A 1 90 ? -12.795 -2.913 1.469 1.00 97.25 90 THR A N 1
ATOM 657 C CA . THR A 1 90 ? -12.205 -3.946 0.632 1.00 97.25 90 THR A CA 1
ATOM 658 C C . THR A 1 90 ? -12.475 -3.667 -0.831 1.00 97.25 90 THR A C 1
ATOM 660 O O . THR A 1 90 ? -13.515 -3.112 -1.168 1.00 97.25 90 THR A O 1
ATOM 663 N N . VAL A 1 91 ? -11.541 -4.083 -1.674 1.00 96.69 91 VAL A N 1
ATOM 664 C CA . VAL A 1 91 ? -11.596 -3.967 -3.128 1.00 96.69 91 VAL A CA 1
ATOM 665 C C . VAL A 1 91 ? -11.253 -5.320 -3.732 1.00 96.69 91 VAL A C 1
ATOM 667 O O . VAL A 1 91 ? -10.356 -6.007 -3.246 1.00 96.69 91 VAL A O 1
ATOM 670 N N . MET A 1 92 ? -11.924 -5.708 -4.810 1.00 93.56 92 MET A N 1
ATOM 671 C CA . MET A 1 92 ? -11.528 -6.882 -5.591 1.00 93.56 92 MET A CA 1
ATOM 672 C C . MET A 1 92 ? -10.467 -6.481 -6.618 1.00 93.56 92 MET A C 1
ATOM 674 O O . MET A 1 92 ? -10.782 -5.867 -7.632 1.00 93.56 92 MET A O 1
ATOM 678 N N . GLU A 1 93 ? -9.201 -6.811 -6.353 1.00 89.19 93 GLU A N 1
ATOM 679 C CA . GLU A 1 93 ? -8.096 -6.444 -7.253 1.00 89.19 93 GLU A CA 1
ATOM 680 C C . GLU A 1 93 ? -7.979 -7.410 -8.441 1.00 89.19 93 GLU A C 1
ATOM 682 O O . GLU A 1 93 ? -7.623 -7.022 -9.551 1.00 89.19 93 GLU A O 1
ATOM 687 N N . ASN A 1 94 ? -8.311 -8.683 -8.225 1.00 87.75 94 ASN A N 1
ATOM 688 C CA . ASN A 1 94 ? -8.472 -9.684 -9.274 1.00 87.75 94 ASN A CA 1
ATOM 689 C C . ASN A 1 94 ? -9.517 -10.728 -8.840 1.00 87.75 94 ASN A C 1
ATOM 691 O O . ASN A 1 94 ? -10.082 -10.640 -7.751 1.00 87.75 94 ASN A O 1
ATOM 695 N N . SER A 1 95 ? -9.775 -11.736 -9.675 1.00 87.88 95 SER A N 1
ATOM 696 C CA . SER A 1 95 ? -10.791 -12.764 -9.400 1.00 87.88 95 SER A CA 1
ATOM 697 C C . SER A 1 95 ? -10.488 -13.655 -8.187 1.00 87.88 95 SER A C 1
ATOM 699 O O . SER A 1 95 ? -11.360 -14.408 -7.765 1.0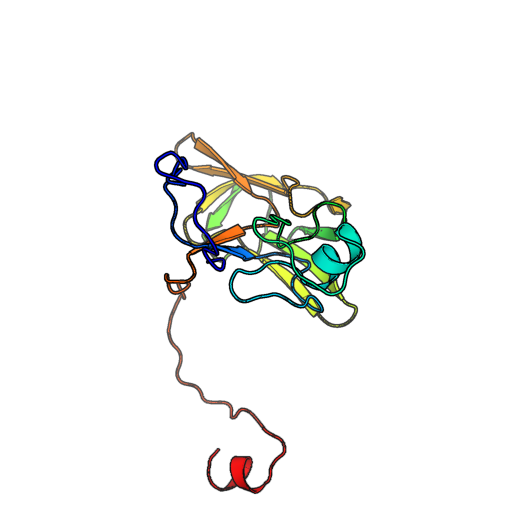0 87.88 95 SER A O 1
ATOM 701 N N . LEU A 1 96 ? -9.262 -13.618 -7.657 1.00 90.38 96 LEU A N 1
ATOM 702 C CA . LEU A 1 96 ? -8.801 -14.484 -6.572 1.00 90.38 96 LEU A CA 1
ATOM 703 C C . LEU A 1 96 ? -8.604 -13.729 -5.252 1.00 90.38 96 LEU A C 1
ATOM 705 O O . LEU A 1 96 ? -8.869 -14.284 -4.188 1.00 90.38 96 LEU A O 1
ATOM 709 N N . LEU A 1 97 ? -8.105 -12.492 -5.305 1.00 91.81 97 LEU A N 1
ATOM 710 C CA . LEU A 1 97 ? -7.622 -11.761 -4.141 1.00 91.81 97 LEU A CA 1
ATOM 711 C C . LEU A 1 97 ? -8.473 -10.521 -3.862 1.00 91.81 97 LEU A C 1
ATOM 713 O O . LEU A 1 97 ? -8.557 -9.591 -4.666 1.00 91.81 97 LEU A O 1
ATOM 717 N N . GLN A 1 98 ? -9.038 -10.501 -2.657 1.00 93.19 98 GLN A N 1
ATOM 718 C CA . GLN A 1 98 ? -9.686 -9.336 -2.070 1.00 93.19 98 GLN A CA 1
ATOM 719 C C . GLN A 1 98 ? -8.643 -8.483 -1.337 1.00 93.19 98 GLN A C 1
ATOM 721 O O . GLN A 1 98 ? -8.068 -8.899 -0.327 1.00 93.19 98 GLN A O 1
ATOM 726 N N . HIS A 1 99 ? -8.393 -7.285 -1.850 1.00 96.44 99 HIS A N 1
ATOM 727 C CA . HIS A 1 99 ? -7.488 -6.306 -1.269 1.00 96.44 99 HIS A CA 1
ATOM 728 C C . HIS A 1 99 ? -8.178 -5.612 -0.091 1.00 96.44 99 HIS A C 1
ATOM 730 O O . HIS A 1 99 ? -9.240 -5.009 -0.239 1.00 96.44 99 HIS A O 1
ATOM 736 N N . ARG A 1 100 ? -7.580 -5.689 1.100 1.00 96.44 100 ARG A N 1
ATOM 737 C CA . ARG A 1 100 ? -8.100 -5.041 2.312 1.00 96.44 100 ARG A CA 1
ATOM 738 C C . ARG A 1 100 ? -7.483 -3.659 2.465 1.00 96.44 100 ARG A C 1
ATOM 740 O O . ARG A 1 100 ? -6.267 -3.542 2.605 1.00 96.44 100 ARG A O 1
ATOM 747 N N . ILE A 1 101 ? -8.321 -2.632 2.458 1.00 97.19 101 ILE A N 1
ATOM 748 C CA . ILE A 1 101 ? -7.900 -1.247 2.634 1.00 97.19 101 ILE A CA 1
ATOM 749 C C . ILE A 1 101 ? -7.866 -0.940 4.132 1.00 97.19 101 ILE A C 1
ATOM 751 O O . ILE A 1 101 ? -8.856 -1.137 4.841 1.00 97.19 101 ILE A O 1
ATOM 755 N N . MET A 1 102 ? -6.705 -0.505 4.618 1.00 96.88 102 MET A N 1
ATOM 756 C CA . MET A 1 102 ? -6.423 -0.344 6.045 1.00 96.88 102 MET A CA 1
ATOM 757 C C . MET A 1 102 ? -6.060 1.095 6.391 1.00 96.88 102 MET A C 1
ATOM 759 O O . MET A 1 102 ? -5.413 1.785 5.601 1.00 96.88 102 MET A O 1
ATOM 763 N N . VAL A 1 103 ? -6.415 1.518 7.603 1.00 96.81 103 VAL A N 1
ATOM 764 C CA . VAL A 1 103 ? -6.025 2.817 8.156 1.00 96.81 103 VAL A CA 1
ATOM 765 C C . VAL A 1 103 ? -4.494 2.878 8.260 1.00 96.81 103 VAL A C 1
ATOM 767 O O . VAL A 1 103 ? -3.881 1.931 8.776 1.00 96.81 103 VAL A O 1
ATOM 770 N N . PRO A 1 104 ? -3.839 3.960 7.798 1.00 96.31 104 PRO A N 1
ATOM 771 C CA . PRO A 1 104 ? -2.398 4.109 7.939 1.00 96.31 104 PRO A CA 1
ATOM 772 C C . PRO A 1 104 ? -1.964 3.989 9.409 1.00 96.31 104 PRO A C 1
ATOM 774 O O . PRO A 1 104 ? -2.648 4.496 10.294 1.00 96.31 104 PRO A O 1
ATOM 777 N N . PRO A 1 105 ? -0.805 3.383 9.720 1.00 94.62 105 PRO A N 1
ATOM 778 C CA . PRO A 1 105 ? -0.457 3.053 11.105 1.00 94.62 105 PRO A CA 1
ATOM 779 C C . PRO A 1 105 ? -0.344 4.222 12.093 1.00 94.62 105 PRO A C 1
ATOM 781 O O . PRO A 1 105 ? -0.304 3.994 13.298 1.00 94.62 105 PRO A O 1
ATOM 784 N N . ARG A 1 106 ? -0.205 5.456 11.599 1.00 92.06 106 ARG A N 1
ATOM 785 C CA . ARG A 1 106 ? -0.088 6.665 12.431 1.00 92.06 106 ARG A CA 1
ATOM 786 C C . ARG A 1 106 ? -1.398 7.441 12.551 1.00 92.06 106 ARG A C 1
ATOM 788 O O . ARG A 1 106 ? -1.461 8.359 13.362 1.00 92.06 106 ARG A O 1
ATOM 795 N N . SER A 1 107 ? -2.402 7.071 11.766 1.00 93.56 107 SER A N 1
ATOM 796 C CA . SER A 1 107 ? -3.706 7.718 11.736 1.00 93.56 107 SER A CA 1
ATOM 797 C C . SER A 1 107 ? -4.620 7.033 12.747 1.00 93.56 107 SER A C 1
ATOM 799 O O . SER A 1 107 ? -4.594 5.813 12.922 1.00 93.56 107 SER A O 1
ATOM 801 N N . ARG A 1 108 ? -5.397 7.834 13.467 1.00 94.75 108 ARG A N 1
ATOM 802 C CA . ARG A 1 108 ? -6.388 7.382 14.447 1.00 94.75 108 ARG A CA 1
ATOM 803 C C . ARG A 1 108 ? -7.416 8.479 14.616 1.00 94.75 108 ARG A C 1
ATOM 805 O O . ARG A 1 108 ? -7.067 9.647 14.487 1.00 94.75 108 ARG A O 1
ATOM 812 N N . GLY A 1 109 ? -8.638 8.121 14.971 1.00 95.56 109 GLY A N 1
ATOM 813 C CA . GLY A 1 109 ? -9.669 9.120 15.196 1.00 95.56 109 GLY A CA 1
ATOM 814 C C . GLY A 1 109 ? -11.064 8.537 15.219 1.00 95.56 109 GLY A C 1
ATOM 815 O O . GLY A 1 109 ? -11.261 7.321 15.279 1.00 95.56 109 GLY A O 1
ATOM 816 N N . THR A 1 110 ? -12.029 9.441 15.181 1.00 97.06 110 THR A N 1
ATOM 817 C CA . THR A 1 110 ? -13.443 9.118 15.041 1.00 97.06 110 THR A CA 1
ATOM 818 C C . THR A 1 110 ? -13.846 9.313 13.590 1.00 97.06 110 THR A C 1
ATOM 820 O O . THR A 1 110 ? -13.508 10.323 12.984 1.00 97.06 110 THR A O 1
ATOM 823 N N . VAL A 1 111 ? -14.570 8.355 13.028 1.00 97.31 111 VAL A N 1
ATOM 824 C CA . VAL A 1 111 ? -15.034 8.418 11.640 1.00 97.31 111 VAL A CA 1
ATOM 825 C C . VAL A 1 111 ? -16.091 9.505 11.483 1.00 97.31 111 VAL A C 1
ATOM 827 O O . VAL A 1 111 ? -17.149 9.426 12.108 1.00 97.31 111 VAL A O 1
ATOM 830 N N . THR A 1 112 ? -15.839 10.489 10.624 1.00 96.94 112 THR A N 1
ATOM 831 C CA . THR A 1 112 ? -16.807 11.541 10.271 1.00 96.94 112 THR A CA 1
ATOM 832 C C . THR A 1 112 ? -17.536 11.225 8.972 1.00 96.94 112 THR A C 1
ATOM 834 O O . THR A 1 112 ? -18.721 11.528 8.842 1.00 96.94 112 THR A O 1
ATOM 837 N N . TYR A 1 113 ? -16.860 10.555 8.040 1.00 96.88 113 TYR A N 1
ATOM 838 C CA . TYR A 1 113 ? -17.412 10.165 6.748 1.00 96.88 113 TYR A CA 1
ATOM 839 C C . TYR A 1 113 ? -16.846 8.821 6.288 1.00 96.88 113 TYR A C 1
ATOM 841 O O . TYR A 1 113 ? -15.667 8.535 6.474 1.00 96.88 113 TYR A O 1
ATOM 849 N N . VAL A 1 114 ? -17.703 8.020 5.657 1.00 96.94 114 VAL A N 1
ATOM 850 C CA . VAL A 1 114 ? -17.367 6.787 4.935 1.00 96.94 114 VAL A CA 1
ATOM 851 C C . VAL A 1 114 ? -18.050 6.861 3.580 1.00 96.94 114 VAL A C 1
ATOM 853 O O . VAL A 1 114 ? -19.257 7.111 3.515 1.00 96.94 114 VAL A O 1
ATOM 856 N N . ALA A 1 115 ? -17.295 6.616 2.513 1.00 96.94 115 ALA A N 1
ATOM 857 C CA . ALA A 1 115 ? -17.859 6.520 1.178 1.00 96.94 115 ALA A CA 1
ATOM 858 C C . ALA A 1 115 ? -18.802 5.306 1.065 1.00 96.94 115 ALA A C 1
ATOM 860 O O . ALA A 1 115 ? -18.494 4.229 1.593 1.00 96.94 115 ALA A O 1
ATOM 861 N N . PRO A 1 116 ? -19.957 5.456 0.389 1.00 96.69 116 PRO A N 1
ATOM 862 C CA . PRO A 1 116 ? -20.832 4.329 0.091 1.00 96.69 116 PRO A CA 1
ATOM 863 C C . PRO A 1 116 ? -20.130 3.322 -0.838 1.00 96.69 116 PRO A C 1
ATOM 865 O O . PRO A 1 116 ? -19.119 3.650 -1.458 1.00 96.69 116 PRO A O 1
ATOM 868 N N . PRO A 1 117 ? -20.649 2.087 -0.955 1.00 97.12 117 PRO A N 1
ATOM 869 C CA . PRO A 1 117 ? -20.127 1.138 -1.931 1.00 97.12 117 PRO A CA 1
ATOM 870 C C . PRO A 1 117 ? -20.254 1.692 -3.356 1.00 97.12 117 PRO A C 1
ATOM 872 O O . PRO A 1 117 ? -21.301 2.239 -3.715 1.00 97.12 117 PRO A O 1
ATOM 875 N N . GLY A 1 118 ? -19.205 1.545 -4.162 1.00 96.62 118 GLY A N 1
ATOM 876 C CA . GLY A 1 118 ? -19.169 2.092 -5.515 1.00 96.62 118 GLY A CA 1
ATOM 877 C C . GLY A 1 118 ? -17.791 2.046 -6.168 1.00 96.62 118 GLY A C 1
ATOM 878 O O . GLY A 1 118 ? -16.840 1.496 -5.618 1.00 96.62 118 GLY A O 1
ATOM 879 N N . HIS A 1 119 ? -17.694 2.646 -7.352 1.00 97.25 119 HIS A N 1
ATOM 880 C CA . HIS A 1 119 ? -16.459 2.720 -8.128 1.00 97.25 119 HIS A CA 1
ATOM 881 C C . HIS A 1 119 ? -15.678 3.992 -7.795 1.00 97.25 119 HIS A C 1
ATOM 883 O O . HIS A 1 119 ? -16.211 5.091 -7.944 1.00 97.25 119 HIS A O 1
ATOM 889 N N . TYR A 1 120 ? -14.428 3.827 -7.361 1.00 97.38 120 TYR A N 1
ATOM 890 C CA . TYR A 1 120 ? -13.551 4.926 -6.955 1.00 97.38 120 TYR A CA 1
ATOM 891 C C . TYR A 1 120 ? -12.129 4.728 -7.472 1.00 97.38 120 TYR A C 1
ATOM 893 O O . TYR A 1 120 ? -11.607 3.609 -7.476 1.00 97.38 120 TYR A O 1
ATOM 901 N N . SER A 1 121 ? -11.463 5.818 -7.827 1.00 97.00 121 SER A N 1
ATOM 902 C CA . SER A 1 121 ? -10.030 5.819 -8.089 1.00 97.00 121 SER A CA 1
ATOM 903 C C . SER A 1 121 ? -9.241 5.727 -6.783 1.00 97.00 121 SER A C 1
ATOM 905 O O . SER A 1 121 ? -9.712 6.060 -5.694 1.00 97.00 121 SER A O 1
ATOM 907 N N . VAL A 1 122 ? -7.975 5.320 -6.875 1.00 96.12 122 VAL A N 1
ATOM 908 C CA . VAL A 1 122 ? -7.066 5.242 -5.719 1.00 96.12 122 VAL A CA 1
ATOM 909 C C . VAL A 1 122 ? -6.813 6.598 -5.042 1.00 96.12 122 VAL A C 1
ATOM 911 O O . VAL A 1 122 ? -6.312 6.624 -3.921 1.00 96.12 122 VAL A O 1
ATOM 914 N N . THR A 1 123 ? -7.125 7.714 -5.712 1.00 96.44 123 THR A N 1
ATOM 915 C CA . THR A 1 123 ? -7.020 9.086 -5.179 1.00 96.44 123 THR A CA 1
ATOM 916 C C . THR A 1 123 ? -8.273 9.593 -4.495 1.00 96.44 123 THR A C 1
ATOM 918 O O . THR A 1 123 ? -8.210 10.636 -3.846 1.00 96.44 123 THR A O 1
ATOM 921 N N . ASP A 1 124 ? -9.399 8.911 -4.664 1.00 97.38 124 ASP A N 1
ATOM 922 C CA . ASP A 1 124 ? -10.665 9.412 -4.159 1.00 97.38 124 ASP A CA 1
ATOM 923 C C . ASP A 1 124 ? -10.738 9.218 -2.646 1.00 97.38 124 ASP A C 1
ATOM 925 O O . ASP A 1 124 ? -10.249 8.229 -2.085 1.00 97.38 124 ASP A O 1
ATOM 929 N N . VAL A 1 125 ? -11.332 10.200 -1.969 1.00 97.44 125 VAL A N 1
ATOM 930 C CA . VAL A 1 125 ? -11.494 10.172 -0.516 1.00 97.44 125 VAL A CA 1
ATOM 931 C C . VAL A 1 125 ? -12.609 9.193 -0.170 1.00 97.44 125 VAL A C 1
ATOM 933 O O . VAL A 1 125 ? -13.774 9.402 -0.509 1.00 97.44 125 VAL A O 1
ATOM 936 N N . VAL A 1 126 ? -12.241 8.121 0.526 1.00 97.31 126 VAL A N 1
ATOM 937 C CA . VAL A 1 126 ? -13.148 7.026 0.903 1.00 97.31 126 VAL A CA 1
ATOM 938 C C . VAL A 1 126 ? -13.468 7.010 2.396 1.00 97.31 126 VAL A C 1
ATOM 940 O O . VAL A 1 126 ? -14.436 6.374 2.813 1.00 97.31 126 VAL A O 1
ATOM 943 N N . LEU A 1 127 ? -12.679 7.713 3.210 1.00 97.06 127 LEU A N 1
ATOM 944 C CA . LEU A 1 127 ? -12.841 7.779 4.658 1.00 97.06 127 LEU A CA 1
ATOM 945 C C . LEU A 1 127 ? -12.321 9.128 5.172 1.00 97.06 127 LEU A C 1
ATOM 947 O O . LEU A 1 127 ? -11.252 9.572 4.762 1.00 97.06 127 LEU A O 1
ATOM 951 N N . GLU A 1 128 ? -13.043 9.758 6.095 1.00 97.31 128 GLU A N 1
ATOM 952 C CA . GLU A 1 128 ? -12.550 10.919 6.844 1.00 97.31 128 GLU A CA 1
ATOM 953 C C . GLU A 1 128 ? -12.554 10.622 8.341 1.00 97.31 128 GLU A C 1
ATOM 955 O O . GLU A 1 128 ? -13.504 10.041 8.881 1.00 97.31 128 GLU A O 1
ATOM 960 N N . LEU A 1 129 ? -11.468 11.018 9.002 1.00 96.75 129 LEU A N 1
ATOM 961 C CA . LEU A 1 129 ? -11.263 10.863 10.434 1.00 96.75 129 LEU A CA 1
ATOM 962 C C . LEU A 1 129 ? -11.120 12.222 11.093 1.00 96.75 129 LEU A C 1
ATOM 964 O O . LEU A 1 129 ? -10.437 13.094 10.573 1.00 96.75 129 LEU A O 1
ATOM 968 N N . GLU A 1 130 ? -11.687 12.376 12.280 1.00 96.62 130 GLU A N 1
ATOM 969 C CA . GLU A 1 130 ? -11.434 13.519 13.144 1.00 96.62 130 GLU A CA 1
ATOM 970 C C . GLU A 1 130 ? -10.638 13.085 14.375 1.00 96.62 130 GLU A C 1
ATOM 972 O O . GLU A 1 130 ? -11.012 12.153 15.099 1.00 96.62 130 GLU A O 1
ATOM 977 N N . PHE A 1 131 ? -9.543 13.792 14.643 1.00 94.38 131 PHE A N 1
ATOM 978 C CA . PHE A 1 131 ? -8.761 13.631 15.860 1.00 94.38 131 PHE A CA 1
ATOM 979 C C . PHE A 1 131 ? -8.301 14.992 16.376 1.00 94.38 131 PHE A C 1
ATOM 981 O O . PHE A 1 131 ? -7.637 15.743 15.670 1.00 94.38 131 PHE A O 1
ATOM 988 N N . GLN A 1 132 ? -8.653 15.317 17.624 1.00 92.88 132 GLN A N 1
ATOM 989 C CA . GLN A 1 132 ? -8.276 16.583 18.276 1.00 92.88 132 GLN A CA 1
ATOM 990 C C . GLN A 1 132 ? -8.644 17.842 17.457 1.00 92.88 132 GLN A C 1
ATOM 992 O O . GLN A 1 132 ? -7.900 18.819 17.444 1.00 92.88 132 GLN A O 1
ATOM 997 N N . GLY A 1 133 ? -9.792 17.819 16.768 1.00 90.06 133 GLY A N 1
ATOM 998 C CA . GLY A 1 133 ? -10.271 18.931 15.938 1.00 90.06 133 GLY A CA 1
ATOM 999 C C . GLY A 1 133 ? -9.575 19.068 14.579 1.00 90.06 133 GLY A C 1
ATOM 1000 O O . GLY A 1 133 ? -9.817 20.046 13.874 1.00 90.06 133 GLY A O 1
ATOM 1001 N N . GLN A 1 134 ? -8.718 18.117 14.196 1.00 93.56 134 GLN A N 1
ATOM 1002 C CA . GLN A 1 134 ? -8.150 18.022 12.852 1.00 93.56 134 GLN A CA 1
ATOM 1003 C C . GLN A 1 134 ? -8.840 16.904 12.072 1.00 93.56 134 GLN A C 1
ATOM 1005 O O . GLN A 1 134 ? -8.903 15.767 12.543 1.00 93.56 134 GLN A O 1
ATOM 1010 N N . ALA A 1 135 ? -9.341 17.241 10.883 1.00 94.62 135 ALA A N 1
ATOM 1011 C CA . ALA A 1 135 ? -9.876 16.276 9.932 1.00 94.62 135 ALA A CA 1
ATOM 1012 C C . ALA A 1 135 ? -8.748 15.735 9.036 1.00 94.62 135 ALA A C 1
ATOM 1014 O O . ALA A 1 135 ? -7.988 16.505 8.447 1.00 94.62 135 ALA A O 1
ATOM 1015 N N . GLU A 1 136 ? -8.647 14.415 8.928 1.00 96.12 136 GLU A N 1
ATOM 1016 C CA . GLU A 1 136 ? -7.712 13.687 8.075 1.00 96.12 136 GLU A CA 1
ATOM 1017 C C . GLU A 1 136 ? -8.500 12.916 7.012 1.00 96.12 136 GLU A C 1
ATOM 1019 O O . GLU A 1 136 ? -9.369 12.102 7.327 1.00 96.12 136 GLU A O 1
ATOM 1024 N N . GLN A 1 137 ? -8.183 13.169 5.743 1.00 97.06 137 GLN A N 1
ATOM 1025 C CA . GLN A 1 137 ? -8.796 12.488 4.606 1.00 97.06 137 GLN A CA 1
ATOM 1026 C C . GLN A 1 137 ? -7.954 11.284 4.201 1.00 97.06 137 GLN A C 1
ATOM 1028 O O . GLN A 1 137 ? -6.748 11.399 3.973 1.00 97.06 137 GLN A O 1
ATOM 1033 N N . LEU A 1 138 ? -8.603 10.132 4.078 1.00 96.94 138 LEU A N 1
ATOM 1034 C CA . LEU A 1 138 ? -7.981 8.880 3.689 1.00 96.94 138 LEU A CA 1
ATOM 1035 C C . LEU A 1 138 ? -8.518 8.413 2.335 1.00 96.94 138 LEU A C 1
ATOM 1037 O O . LEU A 1 138 ? -9.721 8.403 2.064 1.00 96.94 138 LEU A O 1
ATOM 1041 N N . THR A 1 139 ? -7.577 7.996 1.496 1.00 97.50 139 THR A N 1
ATOM 1042 C CA . THR A 1 139 ? -7.821 7.397 0.181 1.00 97.50 139 THR A CA 1
ATOM 1043 C C . THR A 1 139 ? -7.425 5.924 0.222 1.00 97.50 139 THR A C 1
ATOM 1045 O O . THR A 1 139 ? -6.783 5.472 1.177 1.00 97.50 139 THR A O 1
ATOM 1048 N N . MET A 1 140 ? -7.728 5.172 -0.837 1.00 96.88 140 MET A N 1
ATOM 1049 C CA . MET A 1 140 ? -7.259 3.785 -0.966 1.00 96.88 140 MET A CA 1
ATOM 1050 C C . MET A 1 140 ? -5.733 3.669 -1.128 1.00 96.88 140 MET A C 1
ATOM 1052 O O . MET A 1 140 ? -5.182 2.571 -1.027 1.00 96.88 140 MET A O 1
ATOM 1056 N N . LEU A 1 141 ? -5.049 4.791 -1.363 1.00 96.50 141 LEU A N 1
ATOM 1057 C CA . LEU A 1 141 ? -3.606 4.888 -1.495 1.00 96.50 141 LEU A CA 1
ATOM 1058 C C . LEU A 1 141 ? -2.950 5.398 -0.208 1.00 96.50 141 LEU A C 1
ATOM 1060 O O . LEU A 1 141 ? -3.319 6.432 0.347 1.00 96.50 141 LEU A O 1
ATOM 1064 N N . GLN A 1 142 ? -1.890 4.714 0.217 1.00 95.88 142 GLN A N 1
ATOM 1065 C CA . GLN A 1 142 ? -1.003 5.155 1.295 1.00 95.88 142 GLN A CA 1
ATOM 1066 C C . GLN A 1 142 ? 0.439 5.256 0.790 1.00 95.88 142 GLN A C 1
ATOM 1068 O O . GLN A 1 142 ? 0.878 4.467 -0.044 1.00 95.88 142 GLN A O 1
ATOM 1073 N N . VAL A 1 143 ? 1.205 6.199 1.333 1.00 94.94 143 VAL A N 1
ATOM 1074 C CA . VAL A 1 143 ? 2.636 6.346 1.033 1.00 94.94 143 VAL A CA 1
ATOM 1075 C C . VAL A 1 143 ? 3.447 5.863 2.229 1.00 94.94 143 VAL A C 1
ATOM 1077 O O . VAL A 1 143 ? 3.206 6.296 3.357 1.00 94.94 143 VAL A O 1
ATOM 1080 N N . TRP A 1 144 ? 4.416 4.974 2.000 1.00 95.62 144 TRP A N 1
ATOM 1081 C CA . TRP A 1 144 ? 5.231 4.393 3.069 1.00 95.62 144 TRP A CA 1
ATOM 1082 C C . TRP A 1 144 ? 6.743 4.485 2.792 1.00 95.62 144 TRP A C 1
ATOM 1084 O O . TRP A 1 144 ? 7.183 4.087 1.711 1.00 95.62 144 TRP A O 1
ATOM 1094 N N . PRO A 1 145 ? 7.570 4.953 3.750 1.00 95.94 145 PRO A N 1
ATOM 1095 C CA . PRO A 1 145 ? 9.023 4.992 3.587 1.00 95.94 145 PRO A CA 1
ATOM 1096 C C . PRO A 1 145 ? 9.636 3.591 3.485 1.00 95.94 145 PRO A C 1
ATOM 1098 O O . PRO A 1 145 ? 9.472 2.768 4.384 1.00 95.94 145 PRO A O 1
ATOM 1101 N N . VAL A 1 146 ? 10.431 3.331 2.443 1.00 95.75 146 VAL A N 1
ATOM 1102 C CA . VAL A 1 146 ? 10.977 1.978 2.177 1.00 95.75 146 VAL A CA 1
ATOM 1103 C C . VAL A 1 146 ? 11.983 1.499 3.224 1.00 95.75 146 VAL A C 1
ATOM 1105 O O . VAL A 1 146 ? 12.199 0.303 3.383 1.00 95.75 146 VAL A O 1
ATOM 1108 N N . ARG A 1 147 ? 12.614 2.433 3.945 1.00 94.94 147 ARG A N 1
ATOM 1109 C CA . ARG A 1 147 ? 13.596 2.139 5.003 1.00 94.94 147 ARG A CA 1
ATOM 1110 C C . ARG A 1 147 ? 12.977 2.063 6.398 1.00 94.94 147 ARG A C 1
ATOM 1112 O O . ARG A 1 147 ? 13.707 1.876 7.366 1.00 94.94 147 ARG A O 1
ATOM 1119 N N . GLN A 1 148 ? 11.661 2.234 6.515 1.00 94.44 148 GLN A N 1
ATOM 1120 C CA . GLN A 1 148 ? 10.952 2.117 7.781 1.00 94.44 148 GLN A CA 1
ATOM 1121 C C . GLN A 1 148 ? 10.163 0.811 7.808 1.00 94.44 148 GLN A C 1
ATOM 1123 O O . GLN A 1 148 ? 9.321 0.563 6.946 1.00 94.44 148 GLN A O 1
ATOM 1128 N N . THR A 1 149 ? 10.412 -0.026 8.812 1.00 95.50 149 THR A N 1
ATOM 1129 C CA . THR A 1 149 ? 9.643 -1.255 9.014 1.00 95.50 149 THR A CA 1
ATOM 1130 C C . THR A 1 149 ? 8.182 -0.925 9.314 1.00 95.50 149 THR A C 1
ATOM 1132 O O . THR A 1 149 ? 7.879 0.010 10.060 1.00 95.50 149 THR A O 1
ATOM 1135 N N . ARG A 1 150 ? 7.257 -1.685 8.718 1.00 96.06 150 ARG A N 1
ATOM 1136 C CA . ARG A 1 150 ? 5.827 -1.578 9.028 1.00 96.06 150 ARG A CA 1
ATOM 1137 C C . ARG A 1 150 ? 5.592 -2.021 10.480 1.00 96.06 150 ARG A C 1
ATOM 1139 O O . ARG A 1 150 ? 6.112 -3.069 10.864 1.00 96.06 150 ARG A O 1
ATOM 1146 N N . PRO A 1 151 ? 4.838 -1.255 11.285 1.00 96.31 151 PRO A N 1
ATOM 1147 C CA . PRO A 1 151 ? 4.509 -1.658 12.646 1.00 96.31 151 PRO A CA 1
ATOM 1148 C C . PRO A 1 151 ? 3.571 -2.868 12.635 1.00 96.31 151 PRO A C 1
ATOM 1150 O O . PRO A 1 151 ? 2.747 -3.021 11.732 1.00 96.31 151 PRO A O 1
ATOM 1153 N N . VAL A 1 152 ? 3.707 -3.713 13.653 1.00 96.00 152 VAL A N 1
ATOM 1154 C CA . VAL A 1 152 ? 2.905 -4.920 13.881 1.00 96.00 152 VAL A CA 1
ATOM 1155 C C . VAL A 1 152 ? 2.499 -4.972 15.352 1.00 96.00 152 VAL A C 1
ATOM 1157 O O . VAL A 1 152 ? 3.202 -4.407 16.190 1.00 96.00 152 VAL A O 1
ATOM 1160 N N . ALA A 1 153 ? 1.381 -5.631 15.664 1.00 94.38 153 ALA A N 1
ATOM 1161 C CA . ALA A 1 153 ? 0.889 -5.736 17.039 1.00 94.38 153 ALA A CA 1
ATOM 1162 C C . ALA A 1 153 ? 1.837 -6.565 17.921 1.00 94.38 153 ALA A C 1
ATOM 1164 O O . ALA A 1 153 ? 2.247 -6.124 18.990 1.00 94.38 153 ALA A O 1
ATOM 1165 N N . GLU A 1 154 ? 2.236 -7.741 17.438 1.00 95.50 154 GLU A N 1
ATOM 1166 C CA . GLU A 1 154 ? 3.180 -8.624 18.116 1.00 95.50 154 GLU A CA 1
ATOM 1167 C C . GLU A 1 154 ? 3.914 -9.523 17.114 1.00 95.50 154 GLU A C 1
ATOM 1169 O O . GLU A 1 154 ? 3.487 -9.692 15.969 1.00 95.50 154 GLU A O 1
ATOM 1174 N N . LYS A 1 155 ? 5.040 -10.102 17.544 1.00 95.50 155 LYS A N 1
ATOM 1175 C CA . LYS A 1 155 ? 5.796 -11.083 16.762 1.00 95.50 155 LYS A CA 1
ATOM 1176 C C . LYS A 1 155 ? 5.493 -12.482 17.285 1.00 95.50 155 LYS A C 1
ATOM 1178 O O . LYS A 1 155 ? 5.900 -12.825 18.391 1.00 95.50 155 LYS A O 1
ATOM 1183 N N . LEU A 1 156 ? 4.832 -13.288 16.463 1.00 95.69 156 LEU A N 1
ATOM 1184 C CA . LEU A 1 156 ? 4.498 -14.673 16.788 1.00 95.69 156 LEU A CA 1
ATOM 1185 C C . LEU A 1 156 ? 5.591 -15.644 16.308 1.00 95.69 156 LEU A C 1
ATOM 1187 O O . LEU A 1 156 ? 6.224 -15.388 15.277 1.00 95.69 156 LEU A O 1
ATOM 1191 N N . PRO A 1 157 ? 5.829 -16.761 17.022 1.00 95.75 157 PRO A N 1
ATOM 1192 C CA . PRO A 1 157 ? 6.652 -17.848 16.506 1.00 95.75 157 PRO A CA 1
ATOM 1193 C C . PRO A 1 157 ? 5.965 -18.506 15.300 1.00 95.75 157 PRO A C 1
ATOM 1195 O O . PRO A 1 157 ? 4.747 -18.684 15.278 1.00 95.75 157 PRO A O 1
ATOM 1198 N N . ALA A 1 158 ? 6.749 -18.870 14.285 1.00 93.44 158 ALA A N 1
ATOM 1199 C CA . ALA A 1 158 ? 6.237 -19.579 13.119 1.00 93.44 158 ALA A CA 1
ATOM 1200 C C . ALA A 1 158 ? 6.062 -21.068 13.449 1.00 93.44 158 ALA A C 1
ATOM 1202 O O . ALA A 1 158 ? 7.036 -21.757 13.737 1.00 93.44 158 ALA A O 1
ATOM 1203 N N . CYS A 1 159 ? 4.820 -21.553 13.394 1.00 94.44 159 CYS A N 1
ATOM 1204 C CA . CYS A 1 159 ? 4.476 -22.953 13.685 1.00 94.44 159 CYS A CA 1
ATOM 1205 C C . CYS A 1 159 ? 3.986 -23.731 12.450 1.00 94.44 159 CYS A C 1
ATOM 1207 O O . CYS A 1 159 ? 3.685 -24.915 12.558 1.00 94.44 159 CYS A O 1
ATOM 1209 N N . HIS A 1 160 ? 3.873 -23.069 11.295 1.00 93.62 160 HIS A N 1
ATOM 1210 C CA . HIS A 1 160 ? 3.402 -23.665 10.045 1.00 93.62 160 HIS A CA 1
ATOM 1211 C C . HIS A 1 160 ? 4.522 -23.604 8.995 1.00 93.62 160 HIS A C 1
ATOM 1213 O O . HIS A 1 160 ? 5.048 -22.509 8.772 1.00 93.62 160 HIS A O 1
ATOM 1219 N N . PRO A 1 161 ? 4.894 -24.730 8.357 1.00 93.12 161 PRO A N 1
ATOM 1220 C CA . PRO A 1 161 ? 5.934 -24.745 7.333 1.00 93.12 161 PRO A CA 1
ATOM 1221 C C . PRO A 1 161 ? 5.441 -24.121 6.021 1.00 93.12 161 PRO A C 1
ATOM 1223 O O . PRO A 1 161 ? 4.266 -24.238 5.663 1.00 93.12 161 PRO A O 1
ATOM 1226 N N . LEU A 1 162 ? 6.354 -23.489 5.278 1.00 94.88 162 LEU A N 1
ATOM 1227 C CA . LEU A 1 162 ? 6.099 -23.020 3.916 1.00 94.88 162 LEU A CA 1
ATOM 1228 C C . LEU A 1 162 ? 6.493 -24.123 2.931 1.00 94.88 162 LEU A C 1
ATOM 1230 O O . LEU A 1 162 ? 7.671 -24.314 2.649 1.00 94.88 162 LEU A O 1
ATOM 1234 N N . LEU A 1 163 ? 5.503 -24.837 2.399 1.00 95.38 163 LEU A N 1
ATOM 1235 C CA . LEU A 1 163 ? 5.747 -25.924 1.453 1.00 95.38 163 LEU A CA 1
ATOM 1236 C C . LEU A 1 163 ? 6.287 -25.377 0.129 1.00 95.38 163 LEU A C 1
ATOM 1238 O O . LEU A 1 163 ? 5.599 -24.641 -0.579 1.00 95.38 163 LEU A O 1
ATOM 1242 N N . THR A 1 164 ? 7.509 -25.771 -0.216 1.00 94.56 164 THR A N 1
ATOM 1243 C CA . THR A 1 164 ? 8.150 -25.380 -1.477 1.00 94.56 164 THR A CA 1
ATOM 1244 C C . THR A 1 164 ? 7.734 -26.284 -2.638 1.00 94.56 164 THR A C 1
ATOM 1246 O O . THR A 1 164 ? 7.866 -25.901 -3.800 1.00 94.56 164 THR A O 1
ATOM 1249 N N . GLY A 1 165 ? 7.242 -27.493 -2.336 1.00 95.56 165 GLY A N 1
ATOM 1250 C CA . GLY A 1 165 ? 6.924 -28.537 -3.310 1.00 95.56 165 GLY A CA 1
ATOM 1251 C C . GLY A 1 165 ? 8.133 -29.393 -3.699 1.00 95.56 165 GLY A C 1
ATOM 1252 O O . GLY A 1 165 ? 7.994 -30.331 -4.487 1.00 95.56 165 GLY A O 1
ATOM 1253 N N . GLN A 1 166 ? 9.317 -29.098 -3.153 1.00 95.69 166 GLN A N 1
ATOM 1254 C CA . GLN A 1 166 ? 10.546 -29.837 -3.406 1.00 95.69 166 GLN A CA 1
ATOM 1255 C C . GLN A 1 166 ? 10.879 -30.725 -2.217 1.00 95.69 166 GLN A C 1
ATOM 1257 O O . GLN A 1 166 ? 11.194 -30.241 -1.135 1.00 95.69 166 GLN A O 1
ATOM 1262 N N . ARG A 1 167 ? 10.919 -32.043 -2.440 1.00 95.75 167 ARG A N 1
ATOM 1263 C CA . ARG A 1 167 ? 11.160 -33.032 -1.371 1.00 95.75 167 ARG A CA 1
ATOM 1264 C C . ARG A 1 167 ? 12.439 -32.770 -0.578 1.00 95.75 167 ARG A C 1
ATOM 1266 O O . ARG A 1 167 ? 12.458 -32.995 0.622 1.00 95.75 167 ARG A O 1
ATOM 1273 N N . VAL A 1 168 ? 13.509 -32.329 -1.245 1.00 96.06 168 VAL A N 1
ATOM 1274 C CA . VAL A 1 168 ? 14.794 -32.059 -0.583 1.00 96.06 168 VAL A CA 1
ATOM 1275 C C . VAL A 1 168 ? 14.694 -30.892 0.401 1.00 96.06 168 VAL A C 1
ATOM 1277 O O . VAL A 1 168 ? 15.238 -30.991 1.494 1.00 96.06 168 VAL A O 1
ATOM 1280 N N . LEU A 1 169 ? 13.974 -29.825 0.043 1.00 95.69 169 LEU A N 1
ATOM 1281 C CA . LEU A 1 169 ? 13.773 -28.674 0.920 1.00 95.69 1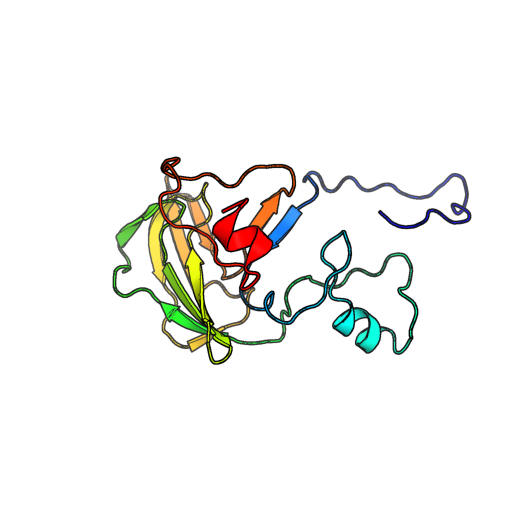69 LEU A CA 1
ATOM 1282 C C . LEU A 1 169 ? 12.765 -29.039 2.008 1.00 95.69 169 LEU A C 1
ATOM 1284 O O . LEU A 1 169 ? 13.100 -28.996 3.179 1.00 95.69 169 LEU A O 1
ATOM 1288 N N . ASP A 1 170 ? 11.598 -29.550 1.623 1.00 94.25 170 ASP A N 1
ATOM 1289 C CA . ASP A 1 170 ? 10.488 -29.789 2.549 1.00 94.25 170 ASP A CA 1
ATOM 1290 C C . ASP A 1 170 ? 10.766 -30.905 3.581 1.00 94.25 170 ASP A C 1
ATOM 1292 O O . ASP A 1 170 ? 10.107 -30.954 4.616 1.00 94.25 170 ASP A O 1
ATOM 1296 N N . ALA A 1 171 ? 11.709 -31.821 3.316 1.00 93.38 171 ALA A N 1
ATOM 1297 C CA . ALA A 1 171 ? 12.046 -32.911 4.239 1.00 93.38 171 ALA A CA 1
ATOM 1298 C C . ALA A 1 171 ? 13.362 -32.703 5.002 1.00 93.38 171 ALA A C 1
ATOM 1300 O O . ALA A 1 171 ? 13.439 -33.072 6.172 1.00 93.38 171 ALA A O 1
ATOM 1301 N N . LEU A 1 172 ? 14.407 -32.173 4.350 1.00 95.00 172 LEU A N 1
ATOM 1302 C CA . LEU A 1 172 ? 15.736 -32.035 4.968 1.00 95.00 172 LEU A CA 1
ATOM 1303 C C . LEU A 1 172 ? 15.999 -30.627 5.513 1.00 95.00 172 LEU A C 1
ATOM 1305 O O . LEU A 1 172 ? 16.775 -30.489 6.457 1.00 95.00 172 LEU A O 1
ATOM 1309 N N . PHE A 1 173 ? 15.364 -29.604 4.932 1.00 94.12 173 PHE A N 1
ATOM 1310 C CA . PHE A 1 173 ? 15.523 -28.193 5.300 1.00 94.12 173 PHE A CA 1
ATOM 1311 C C . PHE A 1 173 ? 14.160 -27.466 5.389 1.00 94.12 173 PHE A C 1
ATOM 1313 O O . PHE A 1 173 ? 13.971 -26.477 4.672 1.00 94.12 173 PHE A O 1
ATOM 1320 N N . PRO A 1 174 ? 13.206 -27.987 6.191 1.00 82.19 174 PRO A N 1
ATOM 1321 C CA . PRO A 1 174 ? 11.841 -27.463 6.275 1.00 82.19 174 PRO A CA 1
ATOM 1322 C C . PRO A 1 174 ? 11.746 -26.064 6.899 1.00 82.19 174 PRO A C 1
ATOM 1324 O O . PRO A 1 174 ? 12.591 -25.726 7.762 1.00 82.19 174 PRO A O 1
#

InterPro domains:
  IPR022878 V-type ATP synthase catalytic alpha chain [PTHR43607] (11-174)
  IPR031686 ATPsynthase alpha/beta subunit, barrel-sandwich domain [PF16886] (59-147)

Organism: NCBI:txid372326

pLDDT: mean 91.09, std 9.64, range [50.88, 97.75]

Foldseek 3Di:
DDDCPPPDDDPDDDDDPVDALKAKDFAAQPPFDADPSQDGPVVQCVVVVDPDRDPPDDDHNHDQPFWWFKAFDPVDDQFDWDAFFDFGIWTPSDPPDIHTQTHHHHDTAGWHDAAHGDIDGQPDFGTWGDDPNDIDTDGSMDMGRPPDDRDDPDDDDDPDDDDPVDCCCVPVPD

Secondary structure (DSSP, 8-state):
-----S--STTPPPPP-SS-SEEEESTT-TT--B-TT--BHHHHHHHH-SSS--TT----SS-TT-EEEEEE-TT--TT-EE-TT-EEEEEE-SSS-EEEEE--TT--EEEEEEPPSEEEETTSEEEEEEETTEEEEEES-EEEETTSPPP-S--PPP-S----S-HHHHHH--

Radius of gyration: 20.58 Å; chains: 1; bounding box: 48×58×46 Å